Protein AF-A0A930E762-F1 (afdb_monomer)

Foldseek 3Di:
DDWDWFDFPDPQWIKTDDLVQWIWTGDNNDTDTDGLLQWAKFKFQDAPPPDRDRPPVVPVPDPDPPSLVRSQVDWIWIWTHGPDDPDDDDTDITTGHDSVSSVRVSVSVNSCVVVVSYD

Radius of gyration: 14.12 Å; Cα contacts (8 Å, |Δi|>4): 194; chains: 1; bounding box: 30×35×34 Å

Structure (mmCIF, N/CA/C/O backbone):
data_AF-A0A930E762-F1
#
_entry.id   AF-A0A930E762-F1
#
loop_
_atom_site.group_PDB
_atom_site.id
_atom_site.type_symbol
_atom_site.label_atom_id
_atom_site.label_alt_id
_atom_site.label_comp_id
_atom_site.label_asym_id
_atom_site.label_entity_id
_atom_site.label_seq_id
_atom_site.pdbx_PDB_ins_code
_atom_site.Cartn_x
_atom_site.Cartn_y
_atom_site.Cartn_z
_atom_site.occupancy
_atom_site.B_iso_or_equiv
_atom_site.auth_seq_id
_atom_site.auth_comp_id
_atom_site.auth_asym_id
_atom_site.auth_atom_id
_atom_site.pdbx_PDB_model_num
ATOM 1 N N . MET A 1 1 ? 3.361 -16.991 7.934 1.00 53.31 1 MET A N 1
ATOM 2 C CA . MET A 1 1 ? 3.023 -15.567 7.752 1.00 53.31 1 MET A CA 1
ATOM 3 C C . MET A 1 1 ? 3.776 -15.120 6.517 1.00 53.31 1 MET A C 1
ATOM 5 O O . MET A 1 1 ? 4.999 -15.177 6.539 1.00 53.31 1 MET A O 1
ATOM 9 N N . VAL A 1 2 ? 3.072 -14.863 5.415 1.00 67.44 2 VAL A N 1
ATOM 10 C CA . VAL A 1 2 ? 3.700 -14.378 4.181 1.00 67.44 2 VAL A CA 1
ATOM 11 C C . VAL A 1 2 ? 3.707 -12.857 4.266 1.00 67.44 2 VAL A C 1
ATOM 13 O O . VAL A 1 2 ? 2.665 -12.246 4.492 1.00 67.44 2 VAL A O 1
ATOM 16 N N . SER A 1 3 ? 4.891 -12.263 4.157 1.00 82.31 3 SER A N 1
ATOM 17 C CA . SER A 1 3 ? 5.070 -10.813 4.181 1.00 82.31 3 SER A CA 1
ATOM 18 C C . SER A 1 3 ? 5.567 -10.358 2.816 1.00 82.31 3 SER A C 1
ATOM 20 O O . SER A 1 3 ? 6.461 -10.975 2.235 1.00 82.31 3 SER A O 1
ATOM 22 N N . THR A 1 4 ? 4.984 -9.279 2.305 1.00 86.75 4 THR A N 1
ATOM 23 C CA . THR A 1 4 ? 5.293 -8.721 0.987 1.00 86.75 4 THR A CA 1
ATOM 24 C C . THR A 1 4 ? 6.109 -7.446 1.147 1.00 86.75 4 THR A C 1
ATOM 26 O O . THR A 1 4 ? 5.678 -6.518 1.832 1.00 86.75 4 THR A O 1
ATOM 29 N N . ILE A 1 5 ? 7.285 -7.398 0.516 1.00 86.81 5 ILE A N 1
ATOM 30 C CA . ILE A 1 5 ? 8.174 -6.231 0.548 1.00 86.81 5 ILE A CA 1
ATOM 31 C C . ILE A 1 5 ? 7.900 -5.354 -0.673 1.00 86.81 5 ILE A C 1
ATOM 33 O O . ILE A 1 5 ? 7.966 -5.833 -1.806 1.00 86.81 5 ILE A O 1
ATOM 37 N N . ILE A 1 6 ? 7.624 -4.071 -0.438 1.00 85.44 6 ILE A N 1
ATOM 38 C CA . ILE A 1 6 ? 7.458 -3.056 -1.482 1.00 85.44 6 ILE A CA 1
ATOM 39 C C . ILE A 1 6 ? 8.593 -2.046 -1.354 1.00 85.44 6 ILE A C 1
ATOM 41 O O . ILE A 1 6 ? 8.637 -1.261 -0.405 1.00 85.44 6 ILE A O 1
ATOM 45 N N . GLU A 1 7 ? 9.512 -2.062 -2.3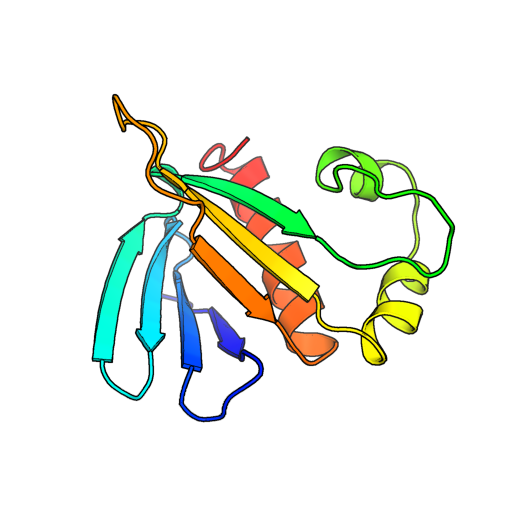13 1.00 82.44 7 GLU A N 1
ATOM 46 C CA . GLU A 1 7 ? 10.614 -1.103 -2.365 1.00 82.44 7 GLU A CA 1
ATOM 47 C C . GLU A 1 7 ? 10.118 0.277 -2.812 1.00 82.44 7 GLU A C 1
ATOM 49 O O . GLU A 1 7 ? 9.278 0.396 -3.712 1.00 82.44 7 GLU A O 1
ATOM 54 N N . THR A 1 8 ? 10.658 1.333 -2.201 1.00 80.94 8 THR A N 1
ATOM 55 C CA . THR A 1 8 ? 10.441 2.710 -2.656 1.00 80.94 8 THR A CA 1
ATOM 56 C C . THR A 1 8 ? 11.626 3.193 -3.501 1.00 80.94 8 THR A C 1
ATOM 58 O O . THR A 1 8 ? 12.535 2.444 -3.848 1.00 80.94 8 THR A O 1
ATOM 61 N N . ASN A 1 9 ? 11.647 4.484 -3.833 1.00 69.94 9 ASN A N 1
ATOM 62 C CA . ASN A 1 9 ? 12.747 5.145 -4.546 1.00 69.94 9 ASN A CA 1
ATOM 63 C C . ASN A 1 9 ? 14.122 5.161 -3.841 1.00 69.94 9 ASN A C 1
ATOM 65 O O . ASN A 1 9 ? 15.066 5.726 -4.392 1.00 69.94 9 ASN A O 1
ATOM 69 N N . SER A 1 10 ? 14.241 4.632 -2.622 1.00 65.69 10 SER A N 1
ATOM 70 C CA . SER A 1 10 ? 15.456 4.707 -1.811 1.00 65.69 10 SER A CA 1
ATOM 71 C C . SER A 1 10 ? 15.760 3.350 -1.195 1.00 65.69 10 SER A C 1
ATOM 73 O O . SER A 1 10 ? 14.890 2.738 -0.590 1.00 65.69 10 SER A O 1
ATOM 75 N N . LEU A 1 11 ? 17.028 2.927 -1.257 1.00 65.38 11 LEU A N 1
ATOM 76 C CA . LEU A 1 11 ? 17.520 1.669 -0.670 1.00 65.38 11 LEU A CA 1
ATOM 77 C C . LEU A 1 11 ? 17.252 1.537 0.839 1.00 65.38 11 LEU A C 1
ATOM 79 O O . LEU A 1 11 ? 17.411 0.460 1.404 1.00 65.38 11 LEU A O 1
ATOM 83 N N . ARG A 1 12 ? 16.894 2.635 1.511 1.00 68.69 12 ARG A N 1
ATOM 84 C CA . ARG A 1 12 ? 16.607 2.660 2.950 1.00 68.69 12 ARG A CA 1
ATOM 85 C C . ARG A 1 12 ? 15.134 2.855 3.286 1.00 68.69 12 ARG A C 1
ATOM 87 O O . ARG A 1 12 ? 14.816 2.958 4.470 1.00 68.69 12 ARG A O 1
ATOM 94 N N . ASN A 1 13 ? 14.276 2.929 2.270 1.00 82.94 13 ASN A N 1
ATOM 95 C CA . ASN A 1 13 ? 12.852 3.140 2.435 1.00 82.94 13 ASN A CA 1
ATOM 96 C C . ASN A 1 13 ? 12.079 2.011 1.739 1.00 82.94 13 ASN A C 1
ATOM 98 O O . ASN A 1 13 ? 12.241 1.767 0.545 1.00 82.94 13 ASN A O 1
ATOM 102 N N . TYR A 1 14 ? 11.264 1.285 2.494 1.00 88.00 14 TYR A N 1
ATOM 103 C CA . TYR A 1 14 ? 10.442 0.193 1.973 1.00 88.00 14 TYR A CA 1
ATOM 104 C C . TYR A 1 14 ? 9.305 -0.116 2.938 1.00 88.00 14 TYR A C 1
ATOM 106 O O . TYR A 1 14 ? 9.346 0.239 4.117 1.00 88.00 14 TYR A O 1
ATOM 114 N N . PHE A 1 15 ? 8.296 -0.807 2.423 1.00 90.94 15 PHE A N 1
ATOM 115 C CA . PHE A 1 15 ? 7.202 -1.336 3.220 1.00 90.94 15 PHE A CA 1
ATOM 116 C C . PHE A 1 15 ? 7.323 -2.844 3.356 1.00 90.94 15 PHE A C 1
ATOM 118 O O . PHE A 1 15 ? 7.710 -3.527 2.408 1.00 90.94 15 PHE A O 1
ATOM 125 N N . ILE A 1 16 ? 6.927 -3.360 4.513 1.00 92.19 16 ILE A N 1
ATOM 126 C CA . ILE A 1 16 ? 6.661 -4.780 4.728 1.00 92.19 16 ILE A CA 1
ATOM 127 C C . ILE A 1 16 ? 5.186 -4.904 5.082 1.00 92.19 16 ILE A C 1
ATOM 129 O O . ILE A 1 16 ? 4.786 -4.534 6.183 1.00 92.19 16 ILE A O 1
ATOM 133 N N . PHE A 1 17 ? 4.381 -5.422 4.163 1.00 92.31 17 PHE A N 1
ATOM 134 C CA . PHE A 1 17 ? 2.962 -5.656 4.396 1.00 92.31 17 PHE A CA 1
ATOM 135 C C . PHE A 1 17 ? 2.692 -7.108 4.770 1.00 92.31 17 PHE A C 1
ATOM 137 O O . PHE A 1 17 ? 3.214 -8.029 4.138 1.00 92.31 17 PHE A O 1
ATOM 144 N N . ASN A 1 18 ? 1.820 -7.307 5.752 1.00 92.44 18 ASN A N 1
ATOM 145 C CA . ASN A 1 18 ? 1.239 -8.603 6.066 1.00 92.44 18 ASN A CA 1
ATOM 146 C C . ASN A 1 18 ? -0.162 -8.714 5.461 1.00 92.44 18 ASN A C 1
ATOM 148 O O . ASN A 1 18 ? -0.874 -7.723 5.303 1.00 92.44 18 ASN A O 1
ATOM 152 N N . GLU A 1 19 ? -0.589 -9.943 5.181 1.00 89.94 19 GLU A N 1
ATOM 153 C CA . GLU A 1 19 ? -1.924 -10.232 4.637 1.00 89.94 19 GLU A CA 1
ATOM 154 C C . GLU A 1 19 ? -3.076 -9.807 5.568 1.00 89.94 19 GLU A C 1
ATOM 156 O O . GLU A 1 19 ? -4.210 -9.683 5.121 1.00 89.94 19 GLU A O 1
ATOM 161 N N . ASP A 1 20 ? -2.811 -9.559 6.852 1.00 91.19 20 ASP A N 1
ATOM 162 C CA . ASP A 1 20 ? -3.811 -9.125 7.838 1.00 91.19 20 ASP A CA 1
ATOM 163 C C . ASP A 1 20 ? -4.018 -7.599 7.897 1.00 91.19 20 ASP A C 1
ATOM 165 O O . ASP A 1 20 ? -4.716 -7.101 8.788 1.00 91.19 20 ASP A O 1
ATOM 169 N N . GLY A 1 21 ? -3.399 -6.863 6.970 1.00 89.62 21 GLY A N 1
ATOM 170 C CA . GLY A 1 21 ? -3.493 -5.410 6.841 1.00 89.62 21 GLY A CA 1
ATOM 171 C C . GLY A 1 21 ? -2.461 -4.629 7.657 1.00 89.62 21 GLY A C 1
ATOM 172 O O . GLY A 1 21 ? -2.272 -3.437 7.411 1.00 89.62 21 GLY A O 1
ATOM 173 N N . ARG A 1 22 ? -1.743 -5.271 8.588 1.00 94.88 22 ARG A N 1
ATOM 174 C CA . ARG A 1 22 ? -0.657 -4.611 9.325 1.00 94.88 22 ARG A CA 1
ATOM 175 C C . ARG A 1 22 ? 0.565 -4.457 8.436 1.00 94.88 22 ARG A C 1
ATOM 177 O O . ARG A 1 22 ? 0.903 -5.358 7.665 1.00 94.88 22 ARG A O 1
ATOM 184 N N . PHE A 1 23 ? 1.270 -3.346 8.583 1.00 93.75 23 PHE A N 1
ATOM 185 C CA . PHE A 1 23 ? 2.495 -3.108 7.839 1.00 93.75 23 PHE A CA 1
ATOM 186 C C . PHE A 1 23 ? 3.549 -2.376 8.657 1.00 93.75 23 PHE A C 1
ATOM 188 O O . PHE A 1 23 ? 3.269 -1.727 9.664 1.00 93.75 23 PHE A O 1
ATOM 195 N N . ILE A 1 24 ? 4.790 -2.522 8.208 1.00 92.75 24 ILE A N 1
ATOM 196 C CA . ILE A 1 24 ? 5.939 -1.791 8.719 1.00 92.75 24 ILE A CA 1
ATOM 197 C C . ILE A 1 24 ? 6.396 -0.862 7.611 1.00 92.75 24 ILE A C 1
ATOM 199 O O . ILE A 1 24 ? 6.725 -1.314 6.514 1.00 92.75 24 ILE A O 1
ATOM 203 N N . GLU A 1 25 ? 6.431 0.425 7.905 1.00 89.69 25 GLU A N 1
ATOM 204 C CA . GLU A 1 25 ? 7.144 1.395 7.099 1.00 89.69 25 GLU A CA 1
ATOM 205 C C . GLU A 1 25 ?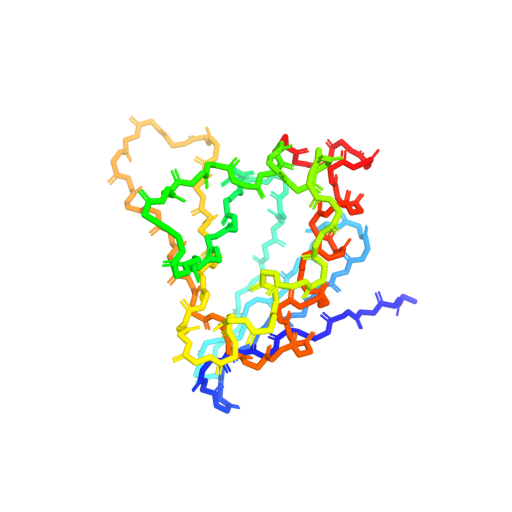 8.565 1.531 7.649 1.00 89.69 25 GLU A C 1
ATOM 207 O O . GLU A 1 25 ? 8.771 1.826 8.830 1.00 89.69 25 GLU A O 1
ATOM 212 N N . VAL A 1 26 ? 9.555 1.297 6.792 1.00 87.19 26 VAL A N 1
ATOM 213 C CA . VAL A 1 26 ? 10.959 1.548 7.104 1.00 87.19 26 VAL A CA 1
ATOM 214 C C . VAL A 1 26 ? 11.348 2.857 6.437 1.00 87.19 26 VAL A C 1
ATOM 216 O O . VAL A 1 26 ? 11.287 2.955 5.217 1.00 87.19 26 VAL A O 1
ATOM 219 N N . LEU A 1 27 ? 11.739 3.860 7.224 1.00 81.94 27 LEU A N 1
ATOM 220 C CA . LEU A 1 27 ? 12.182 5.172 6.748 1.00 81.94 27 LEU A CA 1
ATOM 221 C C . LEU A 1 27 ? 13.593 5.452 7.246 1.00 81.94 27 LEU A C 1
ATOM 223 O O . LEU A 1 27 ? 13.804 5.740 8.422 1.00 81.94 27 LEU A O 1
ATOM 227 N N . ASN A 1 28 ? 14.575 5.377 6.352 1.00 81.81 28 ASN A N 1
ATOM 228 C CA . ASN A 1 28 ? 15.985 5.598 6.671 1.00 81.81 28 ASN A CA 1
ATOM 229 C C . ASN A 1 28 ? 16.464 4.768 7.884 1.00 81.81 28 ASN A C 1
ATOM 231 O O . ASN A 1 28 ? 17.240 5.244 8.710 1.00 81.81 28 ASN A O 1
ATOM 235 N N . GLY A 1 29 ? 15.971 3.531 8.001 1.00 77.62 29 GLY A N 1
ATOM 236 C CA . GLY A 1 29 ? 16.271 2.616 9.108 1.00 77.62 29 GLY A CA 1
ATOM 237 C C . GLY A 1 29 ? 15.396 2.774 10.359 1.00 77.62 29 GLY A C 1
ATOM 238 O O . GLY A 1 29 ? 15.466 1.920 11.239 1.00 77.62 29 GLY A O 1
ATOM 239 N N . ALA A 1 30 ? 14.550 3.804 10.444 1.00 85.56 30 ALA A N 1
ATOM 240 C CA . ALA A 1 30 ? 13.528 3.896 11.483 1.00 85.56 30 ALA A CA 1
ATOM 241 C C . ALA A 1 30 ? 12.326 3.013 11.125 1.00 85.56 30 ALA A C 1
ATOM 243 O O . ALA A 1 30 ? 11.899 2.991 9.971 1.00 85.56 30 ALA A O 1
ATOM 244 N N . LEU A 1 31 ? 11.779 2.303 12.114 1.00 89.62 31 LEU A N 1
ATOM 245 C CA . LEU A 1 31 ? 10.605 1.447 11.947 1.00 89.62 31 LEU A CA 1
ATOM 246 C C . LEU A 1 31 ? 9.354 2.168 12.448 1.00 89.62 31 LEU A C 1
ATOM 248 O O . LEU A 1 31 ? 9.317 2.625 13.592 1.00 89.62 31 LEU A O 1
ATOM 252 N N . LYS A 1 32 ? 8.315 2.208 11.618 1.00 90.31 32 LYS A N 1
ATOM 253 C CA . LYS A 1 32 ? 6.965 2.625 11.996 1.00 90.31 32 LYS A CA 1
ATOM 254 C C . LYS A 1 32 ? 6.007 1.465 11.739 1.00 90.31 32 LYS A C 1
ATOM 256 O O . LYS A 1 32 ? 5.930 0.959 10.626 1.00 90.31 32 LYS A O 1
ATOM 261 N N . PHE A 1 33 ? 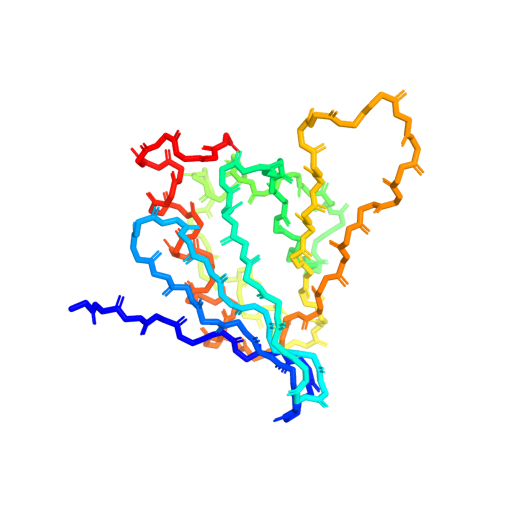5.287 1.049 12.773 1.00 92.31 33 PHE A N 1
ATOM 262 C CA . PHE A 1 33 ? 4.283 -0.010 12.695 1.00 92.31 33 PHE A CA 1
ATOM 263 C C . PHE A 1 33 ? 2.906 0.615 12.536 1.00 92.31 33 PHE A C 1
ATOM 265 O O . PHE A 1 33 ? 2.579 1.552 13.264 1.00 92.31 33 PHE A O 1
ATOM 272 N N . ASP A 1 34 ? 2.110 0.097 11.609 1.00 92.69 34 ASP A N 1
ATOM 273 C CA . ASP A 1 34 ? 0.793 0.651 11.324 1.00 92.69 34 ASP A CA 1
ATOM 274 C C . ASP A 1 34 ? -0.172 -0.386 10.736 1.00 92.69 34 ASP A C 1
ATOM 276 O O . ASP A 1 34 ? 0.175 -1.554 10.536 1.00 92.69 34 ASP A O 1
ATOM 280 N N . ASP A 1 35 ? -1.400 0.050 10.473 1.00 93.75 35 ASP A N 1
ATOM 281 C CA . ASP A 1 35 ? -2.467 -0.766 9.910 1.00 93.75 35 ASP A CA 1
ATOM 282 C C . ASP A 1 35 ? -3.153 -0.049 8.751 1.00 93.75 35 ASP A C 1
ATOM 284 O O . ASP A 1 35 ? -3.608 1.087 8.887 1.00 93.75 35 ASP A O 1
ATOM 288 N N . ILE A 1 36 ? -3.263 -0.723 7.605 1.00 92.88 36 ILE A N 1
ATOM 289 C CA . ILE A 1 36 ? -3.854 -0.156 6.392 1.00 92.88 36 ILE A CA 1
ATOM 290 C C . ILE A 1 36 ? -5.318 0.261 6.601 1.00 92.88 36 ILE A C 1
ATOM 292 O O . ILE A 1 36 ? -5.780 1.219 5.987 1.00 92.88 36 ILE A O 1
ATOM 296 N N . ARG A 1 37 ? -6.028 -0.388 7.535 1.00 93.50 37 ARG A N 1
ATOM 297 C CA . ARG A 1 37 ? -7.430 -0.090 7.870 1.00 93.50 37 ARG A CA 1
ATOM 298 C C . ARG A 1 37 ? -7.621 1.292 8.480 1.00 93.50 37 ARG A C 1
ATOM 300 O O . ARG A 1 37 ? -8.727 1.834 8.400 1.00 93.50 37 ARG A O 1
ATOM 307 N N . ASN A 1 38 ? -6.562 1.869 9.047 1.00 91.94 38 ASN A N 1
ATOM 308 C CA . ASN A 1 38 ? -6.571 3.218 9.610 1.00 91.94 38 ASN A CA 1
ATOM 309 C C . ASN A 1 38 ? -6.622 4.305 8.530 1.00 91.94 38 ASN A C 1
ATOM 311 O O . ASN A 1 38 ? -6.834 5.473 8.861 1.00 91.94 38 ASN A O 1
ATOM 315 N N . TYR A 1 39 ? -6.432 3.942 7.259 1.00 89.25 39 TYR A N 1
ATOM 316 C CA . TYR A 1 39 ? -6.233 4.880 6.167 1.00 89.25 39 TYR A CA 1
ATOM 317 C C . TYR A 1 39 ? -7.294 4.751 5.075 1.00 89.25 39 TYR A C 1
ATOM 319 O O . TYR A 1 39 ? -7.735 3.657 4.731 1.00 89.25 39 TYR A O 1
ATOM 327 N N . ASN A 1 40 ? -7.662 5.887 4.491 1.00 88.94 40 ASN A N 1
ATOM 328 C CA . ASN A 1 40 ? -8.148 5.959 3.121 1.00 88.94 40 ASN A CA 1
ATOM 329 C C . ASN A 1 40 ? -6.917 5.936 2.211 1.00 88.94 40 ASN A C 1
ATOM 331 O O . ASN A 1 40 ? -5.986 6.730 2.402 1.00 88.94 40 ASN A O 1
ATOM 335 N N . VAL A 1 41 ? -6.891 4.991 1.276 1.00 89.38 41 VAL A N 1
ATOM 336 C CA . VAL A 1 41 ? -5.696 4.655 0.500 1.00 89.38 41 VAL A CA 1
ATOM 337 C C . VAL A 1 41 ? -5.912 5.014 -0.959 1.00 89.38 41 VAL A C 1
ATOM 339 O O . VAL A 1 41 ? -6.889 4.597 -1.567 1.00 89.38 41 VAL A O 1
ATOM 342 N N . GLU A 1 42 ? -4.975 5.755 -1.541 1.00 87.00 42 GLU A N 1
ATOM 343 C CA . GLU A 1 42 ? -4.976 6.066 -2.971 1.00 87.00 42 GLU A CA 1
ATOM 344 C C . GLU A 1 42 ? -3.640 5.631 -3.585 1.00 87.00 42 GLU A C 1
ATOM 346 O O . GLU A 1 42 ? -2.568 5.949 -3.063 1.00 87.00 42 GLU A O 1
ATOM 351 N N . LEU A 1 43 ? -3.693 4.928 -4.719 1.00 86.19 43 LEU A N 1
ATOM 352 C CA . LEU A 1 43 ? -2.518 4.629 -5.535 1.00 86.19 43 LEU A CA 1
ATOM 353 C C . LEU A 1 43 ? -2.573 5.451 -6.825 1.00 86.19 43 LEU A C 1
ATOM 355 O O . LEU A 1 43 ? -3.397 5.209 -7.705 1.00 86.19 43 LEU A O 1
ATOM 359 N N . ILE A 1 44 ? -1.667 6.419 -6.948 1.00 81.62 44 ILE A N 1
ATOM 360 C CA . ILE A 1 44 ? -1.529 7.250 -8.143 1.00 81.62 44 ILE A CA 1
ATOM 361 C C . ILE A 1 44 ? -0.447 6.652 -9.032 1.00 81.62 44 ILE A C 1
ATOM 363 O O . ILE A 1 44 ? 0.742 6.693 -8.705 1.00 81.62 44 ILE A O 1
ATOM 367 N N . ILE A 1 45 ? -0.862 6.153 -10.192 1.00 75.69 45 ILE A N 1
ATOM 368 C CA . ILE A 1 45 ? 0.034 5.718 -11.260 1.00 75.69 45 ILE A CA 1
ATOM 369 C C . ILE A 1 45 ? -0.077 6.761 -12.375 1.00 75.69 45 ILE A C 1
ATOM 371 O O . ILE A 1 45 ? -1.138 6.859 -12.992 1.00 75.69 45 ILE A O 1
ATOM 375 N N . PRO A 1 46 ? 0.956 7.591 -12.610 1.00 64.06 46 PRO A N 1
ATOM 376 C CA . PRO A 1 46 ? 0.897 8.599 -13.658 1.00 64.06 46 PRO A CA 1
ATOM 377 C C . PRO A 1 46 ? 0.793 7.927 -15.029 1.00 64.06 46 PRO A C 1
ATOM 379 O O . PRO A 1 46 ? 1.741 7.298 -15.499 1.00 64.06 46 PRO A O 1
ATOM 382 N N . ASP A 1 47 ? -0.360 8.085 -15.673 1.00 60.31 47 ASP A N 1
ATOM 383 C CA . ASP A 1 47 ? -0.537 7.739 -17.077 1.00 60.31 47 ASP A CA 1
ATOM 384 C C . ASP A 1 47 ? 0.064 8.849 -17.969 1.00 60.31 47 ASP A C 1
ATOM 386 O O . ASP A 1 47 ? 0.163 10.018 -17.588 1.00 60.31 47 ASP A O 1
ATOM 390 N N . ASN A 1 48 ? 0.506 8.478 -19.169 1.00 48.22 48 ASN A N 1
ATOM 391 C CA . ASN A 1 48 ? 0.848 9.420 -20.234 1.00 48.22 48 ASN A CA 1
ATOM 392 C C . ASN A 1 48 ? -0.392 9.869 -21.026 1.00 48.22 48 ASN A C 1
ATOM 394 O O . ASN A 1 48 ? -0.277 10.745 -21.882 1.00 48.22 48 ASN A O 1
ATOM 398 N N . SER A 1 49 ? -1.567 9.291 -20.763 1.00 45.38 49 SER A N 1
ATOM 399 C CA . SER A 1 49 ? -2.839 9.857 -21.203 1.00 45.38 49 SER A CA 1
ATOM 400 C C . SER A 1 49 ? -3.258 10.985 -20.247 1.00 45.38 49 SER A C 1
ATOM 402 O O . SER A 1 49 ? -3.081 10.886 -19.038 1.00 45.38 49 SER A O 1
ATOM 404 N N . ASN A 1 50 ? -3.771 12.093 -20.782 1.00 39.53 50 ASN A N 1
ATOM 405 C CA . ASN A 1 50 ? -4.144 13.329 -20.069 1.00 39.53 50 ASN A CA 1
ATOM 406 C C . ASN A 1 50 ? -5.300 13.178 -19.044 1.00 39.53 50 ASN A C 1
ATOM 408 O O . ASN A 1 50 ? -6.056 14.121 -18.820 1.00 39.53 50 ASN A O 1
ATOM 412 N N . GLN A 1 51 ? -5.492 12.011 -18.430 1.00 39.94 51 GLN A N 1
ATOM 413 C CA . GLN A 1 51 ? -6.562 11.750 -17.476 1.00 39.94 51 GLN A CA 1
ATOM 414 C C . GLN A 1 51 ? -5.980 11.216 -16.166 1.00 39.94 51 GLN A C 1
ATOM 416 O O . GLN A 1 51 ? -5.615 10.052 -16.033 1.00 39.94 51 GLN A O 1
ATOM 421 N N . SER A 1 52 ? -5.918 12.098 -15.169 1.00 41.62 52 SER A N 1
ATOM 422 C CA . SER A 1 52 ? -5.750 11.735 -13.764 1.00 41.62 52 SER A CA 1
ATOM 423 C C . SER A 1 52 ? -7.018 11.018 -13.292 1.00 41.62 52 SER A C 1
ATOM 425 O O . SER A 1 52 ? -7.959 11.653 -12.815 1.00 41.62 52 SER A O 1
ATOM 427 N N . VAL A 1 53 ? -7.097 9.707 -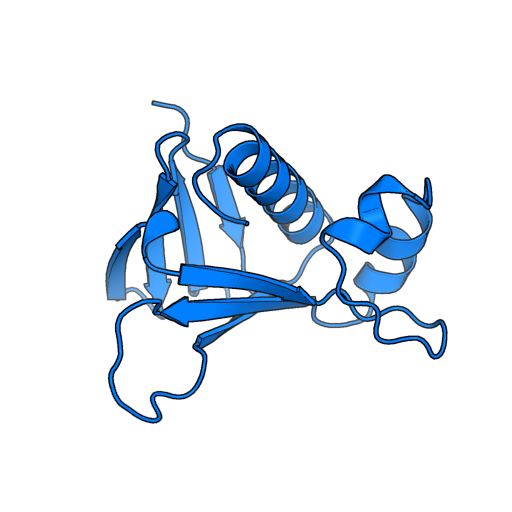13.498 1.00 42.41 53 VAL A N 1
ATOM 428 C CA . VAL A 1 53 ? -8.223 8.909 -13.002 1.00 42.41 53 VAL A CA 1
ATOM 429 C C . VAL A 1 53 ? -7.946 8.533 -11.543 1.00 42.41 53 VAL A C 1
ATOM 431 O O . VAL A 1 53 ? -6.818 8.214 -11.186 1.00 42.41 53 VAL A O 1
ATOM 434 N N . ASN A 1 54 ? -8.964 8.574 -10.685 1.00 44.94 54 ASN A N 1
ATOM 435 C CA . ASN A 1 54 ? -8.948 7.906 -9.382 1.00 44.94 54 ASN A CA 1
ATOM 436 C C . ASN A 1 54 ? -8.930 6.387 -9.631 1.00 44.94 54 ASN A C 1
ATOM 438 O O . ASN A 1 54 ? -9.958 5.797 -9.975 1.00 44.94 54 ASN A O 1
ATOM 442 N N . ILE A 1 55 ? -7.754 5.758 -9.546 1.00 48.34 55 ILE A N 1
ATOM 443 C CA . ILE A 1 55 ? -7.533 4.391 -10.044 1.00 48.34 55 ILE A CA 1
ATOM 444 C C . ILE A 1 55 ? -7.584 3.327 -8.936 1.00 48.34 55 ILE A C 1
ATOM 446 O O . ILE A 1 55 ? -6.643 2.573 -8.733 1.00 48.34 55 ILE A O 1
ATOM 450 N N . LEU A 1 56 ? -8.713 3.225 -8.240 1.00 45.09 56 LEU A N 1
ATOM 451 C CA . LEU A 1 56 ? -9.157 1.926 -7.706 1.00 45.09 56 LEU A CA 1
ATOM 452 C C . LEU A 1 56 ? -10.273 1.378 -8.609 1.00 45.09 56 LEU A C 1
ATOM 454 O O . LEU A 1 56 ? -10.169 0.273 -9.131 1.00 45.09 56 LEU A O 1
ATOM 458 N N . ALA A 1 57 ? -11.245 2.219 -8.977 1.00 38.41 57 ALA A N 1
ATOM 459 C CA . ALA A 1 57 ? -12.307 1.861 -9.925 1.00 38.41 57 ALA A CA 1
ATOM 460 C C . ALA A 1 57 ? -11.854 1.833 -11.403 1.00 38.41 57 ALA A C 1
ATOM 462 O O . ALA A 1 57 ? -12.335 1.017 -12.189 1.00 38.41 57 ALA A O 1
ATOM 463 N N . GLY A 1 58 ? -10.909 2.695 -11.803 1.00 38.69 58 GLY A N 1
ATOM 464 C CA . GLY A 1 58 ? -10.436 2.766 -13.196 1.00 38.69 58 GLY A CA 1
ATOM 465 C C . GLY A 1 58 ? -9.668 1.523 -13.672 1.00 38.69 58 GLY A C 1
ATOM 466 O O . GLY A 1 58 ? -9.654 1.233 -14.868 1.00 38.69 58 GLY A O 1
ATOM 467 N N . TYR A 1 59 ? -9.076 0.758 -12.747 1.00 42.69 59 TYR A N 1
ATOM 468 C CA . TYR A 1 59 ? -8.329 -0.459 -13.073 1.00 42.69 59 TYR A CA 1
ATOM 469 C C . TYR A 1 59 ? -9.230 -1.688 -13.273 1.00 42.69 59 TYR A C 1
ATOM 471 O O . TYR A 1 59 ? -8.845 -2.592 -14.012 1.00 42.69 59 TYR A O 1
ATOM 479 N N . MET A 1 60 ? -10.441 -1.714 -12.698 1.00 42.03 60 MET A N 1
ATOM 480 C CA . MET A 1 60 ? -11.402 -2.804 -12.931 1.00 42.03 60 MET A CA 1
ATOM 481 C C . MET A 1 60 ? -11.960 -2.809 -14.364 1.00 42.03 60 MET A C 1
ATOM 483 O O . MET A 1 60 ? -12.361 -3.857 -14.863 1.00 42.03 60 MET A O 1
ATOM 487 N N . VAL A 1 61 ? -11.998 -1.649 -15.034 1.00 41.72 61 VAL A N 1
ATOM 488 C CA . VAL A 1 61 ? -12.737 -1.465 -16.300 1.00 41.72 61 VAL A CA 1
ATOM 489 C C . VAL A 1 61 ? -11.833 -1.466 -17.540 1.00 41.72 61 VAL A C 1
ATOM 491 O O . VAL A 1 61 ? -12.285 -1.816 -18.629 1.00 41.72 61 VAL A O 1
ATOM 494 N N . ALA A 1 62 ? -10.547 -1.133 -17.415 1.00 38.53 62 ALA A N 1
ATOM 495 C CA . ALA A 1 62 ? -9.639 -1.049 -18.558 1.00 38.53 62 ALA A CA 1
ATOM 496 C C . ALA A 1 62 ? -8.495 -2.062 -18.431 1.00 38.53 62 ALA A C 1
ATOM 498 O O . ALA A 1 62 ? -7.475 -1.787 -17.805 1.00 38.53 62 ALA A O 1
ATOM 499 N N . GLY A 1 63 ? -8.650 -3.227 -19.067 1.00 42.91 63 GLY A N 1
ATOM 500 C CA . GLY A 1 63 ? -7.646 -4.294 -19.138 1.00 42.91 63 GLY A CA 1
ATOM 501 C C . GLY A 1 63 ? -6.319 -3.868 -19.775 1.00 42.91 63 GLY A C 1
ATOM 502 O O . GLY A 1 63 ? -6.031 -4.203 -20.923 1.00 42.91 63 GLY A O 1
ATOM 503 N N . LYS A 1 64 ? -5.477 -3.138 -19.040 1.00 48.34 64 LYS A N 1
ATOM 504 C CA . LYS A 1 64 ? -4.175 -2.680 -19.524 1.00 48.34 64 LYS A CA 1
ATOM 505 C C . LYS A 1 64 ? -3.085 -2.840 -18.469 1.00 48.34 64 LYS A C 1
ATOM 507 O O . LYS A 1 64 ? -2.666 -1.881 -17.827 1.00 48.34 64 LYS A O 1
ATOM 512 N N . LEU A 1 65 ? -2.432 -4.000 -18.546 1.00 45.59 65 LEU A N 1
ATOM 513 C CA . LEU A 1 65 ? -0.976 -4.102 -18.374 1.00 45.59 65 LEU A CA 1
ATOM 514 C C . LEU A 1 65 ? -0.216 -2.973 -19.118 1.00 45.59 65 LEU A C 1
ATOM 516 O O . LEU A 1 65 ? 0.902 -2.644 -18.751 1.00 45.59 65 LEU A O 1
ATOM 520 N N . GLY A 1 66 ? -0.809 -2.356 -20.150 1.00 43.78 66 GLY A N 1
ATOM 521 C CA . GLY A 1 66 ? -0.243 -1.219 -20.883 1.00 43.78 66 GLY A CA 1
ATOM 522 C C . GLY A 1 66 ? -0.048 0.071 -20.068 1.00 43.78 66 GLY A C 1
ATOM 523 O O . GLY A 1 66 ? 0.908 0.789 -20.346 1.00 43.78 66 GLY A O 1
ATOM 524 N N . ALA A 1 67 ? -0.867 0.351 -19.044 1.00 50.25 67 ALA A 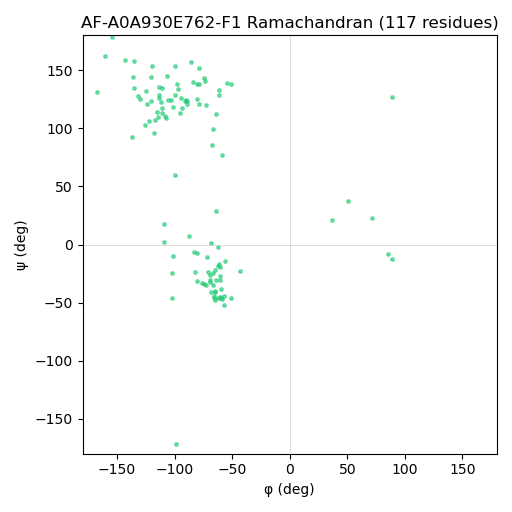N 1
ATOM 525 C CA . ALA A 1 67 ? -0.661 1.513 -18.160 1.00 50.25 67 ALA A CA 1
ATOM 526 C C . ALA A 1 67 ? 0.594 1.336 -17.279 1.00 50.25 67 ALA A C 1
ATOM 528 O O . ALA A 1 67 ? 1.343 2.280 -17.030 1.00 50.25 67 ALA A O 1
ATOM 529 N N . LEU A 1 68 ? 0.902 0.087 -16.916 1.00 50.06 68 LEU A N 1
ATOM 530 C CA . LEU A 1 68 ? 2.116 -0.299 -16.194 1.00 50.06 68 LEU A CA 1
ATOM 531 C C . LEU A 1 68 ? 3.393 -0.213 -17.047 1.00 50.06 68 LEU A C 1
ATOM 533 O O . LEU A 1 68 ? 4.483 -0.047 -16.501 1.00 50.06 68 LEU A O 1
ATOM 537 N N . VAL A 1 69 ? 3.287 -0.287 -18.381 1.00 46.41 69 VAL A N 1
ATOM 538 C CA . VAL A 1 69 ? 4.443 -0.115 -19.284 1.00 46.41 69 VAL A CA 1
ATOM 539 C C . VAL A 1 69 ? 4.886 1.354 -19.341 1.00 46.41 69 VAL A C 1
ATOM 541 O O . VAL A 1 69 ? 6.084 1.623 -19.391 1.00 46.41 69 VAL A O 1
ATOM 544 N N . GLY A 1 70 ? 3.951 2.311 -19.256 1.00 45.81 70 GLY A N 1
ATOM 545 C CA . GLY A 1 70 ? 4.264 3.747 -19.167 1.00 45.81 70 GLY A CA 1
ATOM 546 C C . GLY A 1 70 ? 4.798 4.177 -17.793 1.00 45.81 70 GLY A C 1
ATOM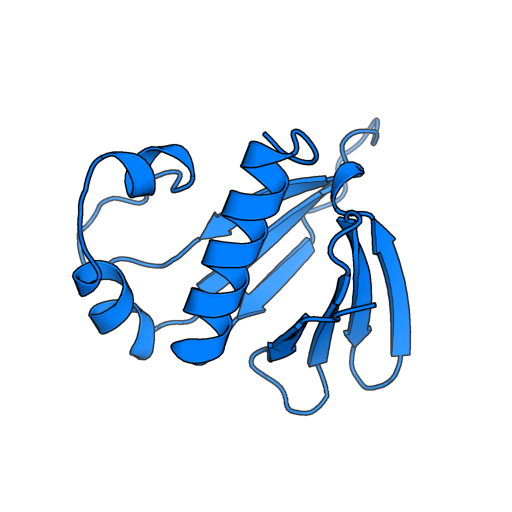 547 O O . GLY A 1 70 ? 5.705 5.014 -17.712 1.00 45.81 70 GLY A O 1
ATOM 548 N N . ALA A 1 71 ? 4.302 3.539 -16.727 1.00 49.47 71 ALA A N 1
ATOM 549 C CA . ALA A 1 71 ? 4.688 3.783 -15.335 1.00 49.47 71 ALA A CA 1
ATOM 550 C C . ALA A 1 71 ? 6.178 3.523 -15.036 1.00 49.47 71 ALA A C 1
ATOM 552 O O . ALA A 1 71 ? 6.713 4.058 -14.072 1.00 49.47 71 ALA A O 1
ATOM 553 N N . ALA A 1 72 ? 6.890 2.763 -15.877 1.00 49.88 72 ALA A N 1
ATOM 554 C CA . ALA A 1 72 ? 8.324 2.509 -15.701 1.00 49.88 72 ALA A CA 1
ATOM 555 C C . ALA A 1 72 ? 9.195 3.783 -15.782 1.00 49.88 72 ALA A C 1
ATOM 557 O O . ALA A 1 72 ? 10.332 3.775 -15.316 1.00 49.88 72 ALA A O 1
ATOM 558 N N . SER A 1 73 ? 8.670 4.870 -16.360 1.00 56.38 73 SER A N 1
ATOM 559 C CA . SER A 1 73 ? 9.402 6.128 -16.571 1.00 56.38 73 SER A CA 1
ATOM 560 C C . SER A 1 73 ? 9.079 7.236 -15.559 1.00 56.38 73 SER A C 1
ATOM 562 O O . SER A 1 73 ? 9.771 8.254 -15.540 1.00 56.38 73 SER A O 1
ATOM 564 N N . LYS A 1 74 ? 8.049 7.066 -14.714 1.00 66.19 74 LYS A N 1
ATOM 565 C CA . LYS A 1 74 ? 7.561 8.106 -13.795 1.00 66.19 74 LYS A CA 1
ATOM 566 C C . LYS A 1 74 ? 7.271 7.543 -12.396 1.00 66.19 74 LYS A C 1
ATOM 568 O O . LYS A 1 74 ? 6.791 6.420 -12.280 1.00 66.19 74 LYS A O 1
ATOM 573 N N . PRO A 1 75 ? 7.529 8.318 -11.328 1.00 68.75 75 PRO A N 1
ATOM 574 C CA . PRO A 1 75 ? 7.240 7.890 -9.962 1.00 68.75 75 PRO A CA 1
ATOM 575 C C . PRO A 1 75 ? 5.744 7.633 -9.751 1.00 68.75 75 PRO A C 1
ATOM 577 O O . PRO A 1 75 ? 4.924 8.509 -10.021 1.00 68.75 75 PRO A O 1
ATOM 580 N N . CYS A 1 76 ? 5.399 6.461 -9.216 1.00 80.56 76 CYS A N 1
ATOM 581 C CA . CYS A 1 76 ? 4.062 6.191 -8.686 1.00 80.56 76 CYS A CA 1
ATOM 582 C C . CYS A 1 76 ? 3.987 6.654 -7.227 1.00 80.56 76 CYS A C 1
ATOM 584 O O . CYS A 1 76 ? 5.014 6.755 -6.552 1.00 80.56 76 CYS A O 1
ATOM 586 N N . TYR A 1 77 ? 2.787 6.928 -6.722 1.00 84.50 77 TYR A N 1
ATOM 587 C CA . TYR A 1 77 ? 2.608 7.419 -5.357 1.00 84.50 77 TYR A CA 1
ATOM 588 C C .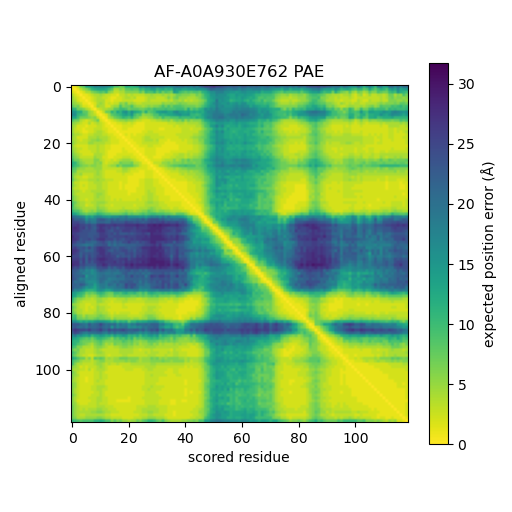 TYR A 1 77 ? 1.552 6.625 -4.599 1.00 84.50 77 TYR A C 1
ATOM 590 O O . TYR A 1 77 ? 0.412 6.547 -5.044 1.00 84.50 77 TYR A O 1
ATOM 598 N N . LEU A 1 78 ? 1.926 6.094 -3.436 1.00 89.19 78 LEU A N 1
ATOM 599 C CA . LEU A 1 78 ? 0.989 5.601 -2.432 1.00 89.19 78 LEU A CA 1
ATOM 600 C C . LEU A 1 78 ? 0.652 6.755 -1.489 1.00 89.19 78 LEU A C 1
ATOM 602 O O . LEU A 1 78 ? 1.555 7.359 -0.906 1.00 89.19 78 LEU A O 1
ATOM 606 N N . ILE A 1 79 ? -0.630 7.059 -1.349 1.00 88.25 79 ILE A N 1
ATOM 607 C CA . ILE A 1 79 ? -1.133 8.095 -0.456 1.00 88.25 79 ILE A CA 1
ATOM 608 C C . ILE A 1 79 ? -1.943 7.434 0.654 1.00 88.25 79 ILE A C 1
ATOM 610 O O . ILE A 1 79 ? -2.886 6.693 0.383 1.00 88.25 79 ILE A O 1
ATOM 614 N N . LEU A 1 80 ? -1.576 7.736 1.899 1.00 88.88 80 LEU A N 1
ATOM 615 C CA . LEU A 1 80 ? -2.243 7.256 3.104 1.00 88.88 80 LEU A CA 1
ATOM 616 C C . LEU A 1 80 ? -2.861 8.447 3.853 1.00 88.88 80 LEU A C 1
ATOM 618 O O . LEU A 1 80 ? -2.144 9.324 4.346 1.00 88.88 80 LEU A O 1
ATOM 622 N N . ARG A 1 81 ? -4.198 8.492 3.934 1.00 87.88 81 ARG A N 1
ATOM 623 C CA . ARG A 1 81 ? -4.967 9.517 4.667 1.00 87.88 81 ARG A CA 1
ATOM 624 C C . ARG A 1 81 ? -5.638 8.897 5.885 1.00 87.88 81 ARG A C 1
ATOM 626 O O . ARG A 1 81 ? -6.519 8.066 5.721 1.00 87.88 81 ARG A O 1
ATOM 633 N N . GLU A 1 82 ? -5.247 9.270 7.098 1.00 87.12 82 GLU A N 1
ATOM 634 C CA . GLU A 1 82 ? -5.847 8.701 8.316 1.00 87.12 82 GLU A CA 1
ATOM 635 C C . GLU A 1 82 ? -7.359 9.001 8.394 1.00 87.12 82 GLU A C 1
ATOM 637 O O . GLU A 1 82 ? -7.779 10.143 8.206 1.00 87.12 82 GLU A O 1
ATOM 642 N N . LYS A 1 83 ? -8.180 7.987 8.701 1.00 83.38 83 LYS A N 1
ATOM 643 C CA . LYS A 1 83 ? -9.653 8.092 8.731 1.00 83.38 83 LYS A CA 1
ATOM 644 C C . LYS A 1 83 ? -10.198 8.962 9.872 1.00 83.38 83 LYS A C 1
ATOM 646 O O . LYS A 1 83 ? -11.251 9.569 9.722 1.00 83.38 83 LYS A O 1
ATOM 651 N N . ASN A 1 84 ? -9.498 9.024 11.009 1.00 71.00 84 ASN A N 1
ATOM 652 C CA . ASN A 1 84 ? -10.050 9.521 12.281 1.00 71.00 84 ASN A CA 1
ATOM 653 C C . ASN A 1 84 ? -9.508 10.885 12.748 1.00 71.00 84 ASN A C 1
ATOM 655 O O . ASN A 1 84 ? -9.654 11.230 13.922 1.00 71.00 84 ASN A O 1
ATOM 659 N N . LEU A 1 85 ? -8.883 11.685 11.881 1.00 61.53 85 LEU A N 1
ATOM 660 C CA . LEU A 1 85 ? -8.365 12.992 12.298 1.00 61.53 85 LEU A CA 1
ATOM 661 C C . LEU A 1 85 ? -9.406 14.107 12.149 1.00 61.53 85 LEU A C 1
ATOM 663 O O . LEU A 1 85 ? -9.846 14.427 11.051 1.00 61.53 85 LEU A O 1
ATOM 667 N N . GLN A 1 86 ? -9.718 14.768 13.269 1.00 53.28 86 GLN A N 1
ATOM 668 C CA . GLN A 1 86 ? -10.551 15.977 13.336 1.00 53.28 86 GLN A CA 1
ATOM 669 C C . GLN A 1 86 ? -9.903 17.233 12.705 1.00 53.28 86 GLN A C 1
ATOM 671 O O . GLN A 1 86 ? -10.522 18.293 12.712 1.00 53.28 86 GLN A O 1
ATOM 676 N N . SER A 1 87 ? -8.692 17.161 12.131 1.00 49.75 87 SER A N 1
ATOM 677 C CA . SER A 1 87 ? -8.050 18.330 11.502 1.00 49.75 87 SER A CA 1
ATOM 678 C C . SER A 1 87 ? -6.815 17.994 10.649 1.00 49.75 87 SER A C 1
ATOM 680 O O . SER A 1 87 ? -5.913 17.307 11.121 1.00 49.75 87 SER A O 1
ATOM 682 N N . PHE A 1 88 ? -6.788 18.543 9.423 1.00 56.84 88 PHE A N 1
ATOM 683 C CA . PHE A 1 88 ? -5.667 19.063 8.601 1.00 56.84 88 PHE A CA 1
ATOM 684 C C . PHE A 1 88 ? -4.279 18.384 8.600 1.00 56.84 88 PHE A C 1
ATOM 686 O O . PHE A 1 88 ? -3.298 19.025 8.222 1.00 56.84 88 PHE A O 1
ATOM 693 N N . LYS A 1 89 ? -4.132 17.114 8.980 1.00 66.44 89 LYS A N 1
ATOM 694 C CA . LYS A 1 89 ? -2.861 16.416 8.751 1.00 66.44 89 LYS A CA 1
ATOM 695 C C . LYS A 1 89 ? -2.735 16.107 7.264 1.00 66.44 89 LYS A C 1
ATOM 697 O O . LYS A 1 89 ? -3.588 15.429 6.693 1.00 66.44 89 LYS A O 1
ATOM 702 N N . GLU A 1 90 ? -1.681 16.636 6.652 1.00 71.25 90 GLU A N 1
ATOM 703 C CA . GLU A 1 90 ? -1.371 16.366 5.253 1.00 71.25 90 GLU A CA 1
ATOM 704 C C . GLU A 1 90 ? -1.278 14.846 5.011 1.00 71.25 90 GLU A C 1
ATOM 706 O O . GLU A 1 90 ? -0.717 14.127 5.849 1.00 71.25 90 GLU A O 1
ATOM 711 N N . PRO A 1 91 ? -1.820 14.341 3.886 1.00 77.94 91 PRO A N 1
ATOM 712 C CA . PRO A 1 91 ? -1.643 12.953 3.477 1.00 77.94 91 PRO A CA 1
ATOM 713 C C . PRO A 1 91 ? -0.168 12.559 3.475 1.00 77.94 91 PRO A C 1
ATOM 715 O O . PRO A 1 91 ? 0.680 13.288 2.952 1.00 77.94 91 PRO A O 1
ATOM 718 N N . VAL A 1 92 ? 0.136 11.359 3.966 1.00 81.12 92 VAL A N 1
ATOM 719 C CA . VAL A 1 92 ? 1.487 10.821 3.809 1.00 81.12 92 VAL A CA 1
ATOM 720 C C . VAL A 1 92 ? 1.618 10.282 2.389 1.00 81.12 92 VAL A C 1
ATOM 722 O O . VAL A 1 92 ? 0.837 9.432 1.960 1.00 81.12 92 VAL A O 1
ATOM 725 N N . LYS A 1 93 ? 2.583 10.821 1.638 1.00 84.50 93 LYS A N 1
ATOM 726 C CA . LYS A 1 93 ? 2.839 10.476 0.237 1.00 84.50 93 LYS A CA 1
ATOM 727 C C . LYS A 1 93 ? 4.157 9.720 0.119 1.00 84.50 93 LYS A C 1
ATOM 729 O O . LYS A 1 93 ? 5.222 10.289 0.352 1.00 84.50 93 LYS A O 1
ATOM 734 N N . HIS A 1 94 ? 4.089 8.473 -0.330 1.00 86.31 94 HIS A N 1
ATOM 735 C CA . HIS A 1 94 ? 5.252 7.612 -0.525 1.00 86.31 94 HIS A CA 1
ATOM 736 C C . HIS A 1 94 ? 5.488 7.361 -2.003 1.00 86.31 94 HIS A C 1
ATOM 738 O O . HIS A 1 94 ? 4.558 7.075 -2.755 1.00 86.31 94 HIS A O 1
ATOM 744 N N . VAL A 1 95 ? 6.743 7.473 -2.426 1.00 85.88 95 VAL A N 1
ATOM 745 C CA . VAL A 1 95 ? 7.108 7.330 -3.833 1.00 85.88 95 VAL A CA 1
ATOM 746 C C . VAL A 1 95 ? 7.514 5.895 -4.128 1.00 85.88 95 VAL A C 1
ATOM 748 O O . VAL A 1 95 ? 8.513 5.417 -3.602 1.00 85.88 95 VAL A O 1
ATOM 751 N N . ILE A 1 96 ? 6.779 5.222 -5.002 1.00 85.38 96 ILE A N 1
ATOM 752 C CA . ILE A 1 96 ? 7.006 3.824 -5.363 1.00 85.38 96 ILE A CA 1
ATOM 753 C C . ILE A 1 96 ? 7.683 3.779 -6.733 1.00 85.38 96 ILE A C 1
ATOM 755 O O . ILE A 1 96 ? 7.181 4.351 -7.704 1.00 85.38 96 ILE A O 1
ATOM 759 N N . TYR A 1 97 ? 8.841 3.121 -6.795 1.00 75.00 97 TYR A N 1
ATOM 760 C CA . TYR A 1 97 ? 9.621 2.944 -8.019 1.00 75.00 97 TYR A CA 1
ATOM 761 C C . TYR A 1 97 ? 9.792 1.469 -8.343 1.00 75.00 97 TYR A C 1
ATOM 763 O O . TYR A 1 97 ? 9.820 0.615 -7.463 1.00 75.00 97 TYR A O 1
ATOM 771 N N . GLY A 1 98 ? 9.970 1.199 -9.632 1.00 76.31 98 GLY A N 1
ATOM 772 C CA . GLY A 1 98 ? 10.159 -0.146 -10.143 1.00 76.31 98 GLY A CA 1
ATOM 773 C C . GLY A 1 98 ? 8.827 -0.803 -10.474 1.00 76.31 98 GLY A C 1
ATOM 774 O O . GLY A 1 98 ? 7.923 -0.895 -9.646 1.00 76.31 98 GLY A O 1
ATOM 775 N N . LYS A 1 99 ? 8.727 -1.298 -11.710 1.00 76.00 99 LYS A N 1
ATOM 776 C CA . LYS A 1 99 ? 7.526 -1.961 -12.229 1.00 76.00 99 LYS A CA 1
ATOM 777 C C . LYS A 1 99 ? 7.033 -3.064 -11.285 1.00 76.00 99 LYS A C 1
ATOM 779 O O . LYS A 1 99 ? 5.861 -3.085 -10.939 1.00 76.00 99 LYS A O 1
ATOM 784 N N . LYS A 1 100 ? 7.946 -3.914 -10.800 1.00 81.81 100 LYS A N 1
ATOM 785 C CA . LYS A 1 100 ? 7.621 -5.013 -9.881 1.00 81.81 100 LYS A CA 1
ATOM 786 C C . LYS A 1 100 ? 7.015 -4.517 -8.563 1.00 81.81 100 LYS A C 1
ATOM 788 O O . LYS A 1 100 ? 6.021 -5.082 -8.119 1.00 81.81 100 LYS A O 1
ATOM 793 N N . SER A 1 101 ? 7.577 -3.475 -7.948 1.00 83.81 101 SER A N 1
ATOM 794 C CA . SER A 1 101 ? 7.063 -2.913 -6.689 1.00 83.81 101 SER A CA 1
ATOM 795 C C . SER A 1 101 ? 5.678 -2.300 -6.870 1.00 83.81 101 SER A C 1
ATOM 797 O O . SER A 1 101 ? 4.807 -2.511 -6.034 1.00 83.81 101 SER A O 1
ATOM 799 N N . VAL A 1 102 ? 5.448 -1.603 -7.988 1.00 81.56 102 VAL A N 1
ATOM 800 C CA . VAL A 1 102 ? 4.133 -1.037 -8.329 1.00 81.56 102 VAL A CA 1
ATOM 801 C C . VAL A 1 102 ? 3.098 -2.140 -8.572 1.00 81.56 102 VAL A C 1
ATOM 803 O O . VAL A 1 102 ? 2.019 -2.078 -7.992 1.00 81.56 102 VAL A O 1
ATOM 806 N N . GLU A 1 103 ? 3.423 -3.169 -9.363 1.00 80.56 103 GLU A N 1
ATOM 807 C CA . GLU A 1 103 ? 2.538 -4.326 -9.608 1.00 80.56 103 GLU A CA 1
ATOM 808 C C . GLU A 1 103 ? 2.191 -5.055 -8.313 1.00 80.56 103 GLU A C 1
ATOM 810 O O . GLU A 1 103 ? 1.031 -5.373 -8.053 1.00 80.56 103 GLU A O 1
ATOM 815 N N . THR A 1 104 ? 3.203 -5.297 -7.481 1.00 85.88 104 THR A N 1
ATOM 816 C CA . THR A 1 104 ? 3.034 -6.004 -6.212 1.00 85.88 104 THR A CA 1
ATOM 817 C C . THR A 1 104 ? 2.170 -5.191 -5.250 1.00 85.88 104 THR A C 1
ATOM 819 O O . THR A 1 104 ? 1.254 -5.744 -4.648 1.00 85.88 104 THR A O 1
ATOM 822 N N . LEU A 1 105 ? 2.412 -3.878 -5.143 1.00 88.06 105 LEU A N 1
ATOM 823 C CA . LEU A 1 105 ? 1.603 -2.990 -4.311 1.00 88.06 105 LEU A CA 1
ATOM 824 C C . LEU A 1 105 ? 0.158 -2.941 -4.804 1.00 88.06 105 LEU A C 1
ATOM 826 O O . LEU A 1 105 ? -0.753 -3.083 -4.000 1.00 88.06 105 LEU A O 1
ATOM 830 N N . TYR A 1 106 ? -0.057 -2.791 -6.111 1.00 85.56 106 TYR A N 1
ATOM 831 C CA . TYR A 1 106 ? -1.394 -2.785 -6.698 1.00 85.56 106 TYR A CA 1
ATOM 832 C C . TYR A 1 106 ? -2.167 -4.069 -6.360 1.00 85.56 106 TYR A C 1
ATOM 834 O O . TYR A 1 106 ? -3.263 -3.992 -5.813 1.00 85.56 106 TYR A O 1
ATOM 842 N N . ASN A 1 107 ? -1.575 -5.243 -6.606 1.00 84.75 107 ASN A N 1
ATOM 843 C CA . ASN A 1 107 ? -2.219 -6.528 -6.311 1.00 84.75 107 ASN A CA 1
ATOM 844 C C . ASN A 1 107 ? -2.560 -6.672 -4.823 1.00 84.75 107 ASN A C 1
ATOM 846 O O . ASN A 1 107 ? -3.610 -7.203 -4.470 1.00 84.75 107 ASN A O 1
ATOM 850 N N . LEU A 1 108 ? -1.681 -6.180 -3.951 1.00 89.56 108 LEU A N 1
ATOM 851 C CA . LEU A 1 108 ? -1.903 -6.212 -2.514 1.00 89.56 108 LEU A CA 1
ATOM 852 C C . LEU A 1 108 ? -3.041 -5.273 -2.082 1.00 89.56 108 LEU A C 1
ATOM 854 O O . LEU A 1 108 ? -3.854 -5.648 -1.242 1.00 89.56 108 LEU A O 1
ATOM 858 N N . LEU A 1 109 ? -3.127 -4.073 -2.661 1.00 89.38 109 LEU A N 1
ATOM 859 C CA . LEU A 1 109 ? -4.224 -3.144 -2.385 1.00 89.38 109 LEU A CA 1
ATOM 860 C C . LEU A 1 109 ? -5.567 -3.701 -2.873 1.00 89.38 109 LEU A C 1
ATOM 862 O O . LEU A 1 109 ? -6.541 -3.625 -2.132 1.00 89.38 109 LEU A O 1
ATOM 866 N N . VAL A 1 110 ? -5.607 -4.331 -4.053 1.00 87.12 110 VAL A N 1
ATOM 867 C CA . VAL A 1 110 ? -6.802 -5.049 -4.537 1.00 87.12 110 VAL A CA 1
ATOM 868 C C . VAL A 1 110 ? -7.201 -6.146 -3.554 1.00 87.12 110 VAL A C 1
ATOM 870 O O . VAL A 1 110 ? -8.355 -6.214 -3.144 1.00 87.12 110 VAL A O 1
ATOM 873 N N . PHE A 1 111 ? -6.241 -6.956 -3.100 1.00 88.56 111 PHE A N 1
ATOM 874 C CA . PHE A 1 111 ? -6.498 -7.977 -2.087 1.00 88.56 111 PHE A CA 1
ATOM 875 C C . PHE A 1 111 ? -7.079 -7.377 -0.793 1.00 88.56 111 PHE A C 1
ATOM 877 O O . PHE A 1 111 ? -8.045 -7.904 -0.244 1.00 88.56 111 PHE A O 1
ATOM 884 N N . PHE A 1 112 ? -6.542 -6.257 -0.302 1.00 91.00 112 PHE A N 1
ATOM 885 C CA . PHE A 1 112 ? -7.080 -5.583 0.883 1.00 91.00 112 PHE A CA 1
ATOM 886 C C . PHE A 1 112 ? -8.479 -5.002 0.661 1.00 91.00 112 PHE A C 1
ATOM 888 O O . PHE A 1 112 ? -9.297 -5.046 1.582 1.00 91.00 112 PHE A O 1
ATOM 895 N N . GLN A 1 113 ? -8.776 -4.512 -0.541 1.00 88.56 113 GLN A N 1
ATOM 896 C CA . GLN A 1 113 ? -10.110 -4.050 -0.915 1.00 88.56 113 GLN A CA 1
ATOM 897 C C . GLN A 1 113 ? -11.115 -5.213 -0.932 1.00 88.56 113 GLN A C 1
ATOM 899 O O . GLN A 1 113 ? -12.172 -5.124 -0.311 1.00 88.56 113 GLN A O 1
ATOM 904 N N . GLU A 1 114 ? -10.761 -6.355 -1.533 1.00 89.19 114 GLU A N 1
ATOM 905 C CA . GLU A 1 114 ? -11.586 -7.577 -1.532 1.00 89.19 114 GLU A CA 1
ATOM 906 C C . GLU A 1 114 ? -11.849 -8.116 -0.116 1.00 89.19 114 GLU A C 1
ATOM 908 O O . GLU A 1 114 ? -12.896 -8.708 0.153 1.00 89.19 114 GLU A O 1
ATOM 913 N N . LYS A 1 115 ? -10.909 -7.904 0.814 1.00 90.88 115 LYS A N 1
ATOM 914 C CA . LYS A 1 115 ? -11.063 -8.239 2.239 1.00 90.88 115 LYS A CA 1
ATOM 915 C C . LYS A 1 115 ? -11.868 -7.208 3.036 1.00 90.88 115 LYS A C 1
ATOM 917 O O . LYS A 1 115 ? -12.150 -7.460 4.208 1.00 90.88 115 LYS A O 1
ATOM 922 N N . GLY A 1 116 ? -12.224 -6.071 2.439 1.00 90.50 116 GLY A N 1
ATOM 923 C CA . GLY A 1 116 ? -12.918 -4.970 3.109 1.00 90.50 116 GLY A CA 1
ATOM 924 C C . GLY A 1 116 ? -12.042 -4.202 4.103 1.00 90.50 116 GLY A C 1
ATOM 925 O O . GLY A 1 116 ? -12.556 -3.613 5.051 1.00 90.50 116 GLY A O 1
ATOM 926 N N . TYR A 1 117 ? -10.715 -4.242 3.949 1.00 90.69 117 TYR A N 1
ATOM 9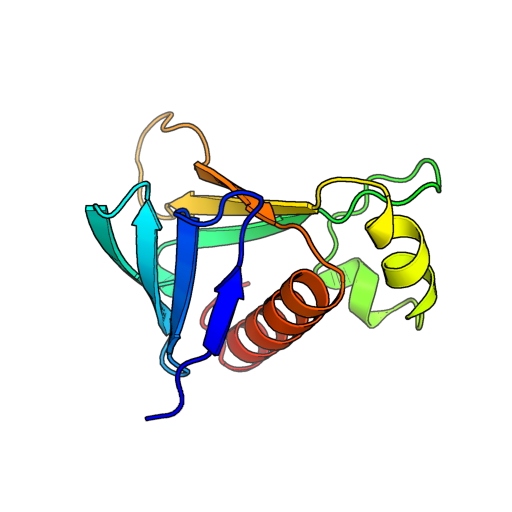27 C CA . TYR A 1 117 ? -9.795 -3.494 4.814 1.00 90.69 117 TYR A CA 1
ATOM 928 C C . TYR A 1 117 ? -9.693 -2.024 4.398 1.00 90.69 117 TYR A C 1
ATOM 930 O O . TYR A 1 117 ? -9.507 -1.148 5.246 1.00 90.69 117 TYR A O 1
ATOM 938 N N . ILE A 1 118 ? -9.835 -1.766 3.100 1.00 87.81 118 ILE A N 1
ATOM 939 C CA . ILE A 1 118 ? -9.837 -0.443 2.479 1.00 87.81 118 ILE A CA 1
ATOM 940 C C . ILE A 1 118 ? -10.974 -0.359 1.458 1.00 87.81 118 ILE A C 1
ATOM 942 O O . ILE A 1 118 ? -11.460 -1.394 1.002 1.00 87.81 118 ILE A O 1
ATOM 946 N N . GLU A 1 119 ? -11.400 0.863 1.146 1.00 78.69 119 GLU A N 1
ATOM 947 C CA . GLU A 1 119 ? -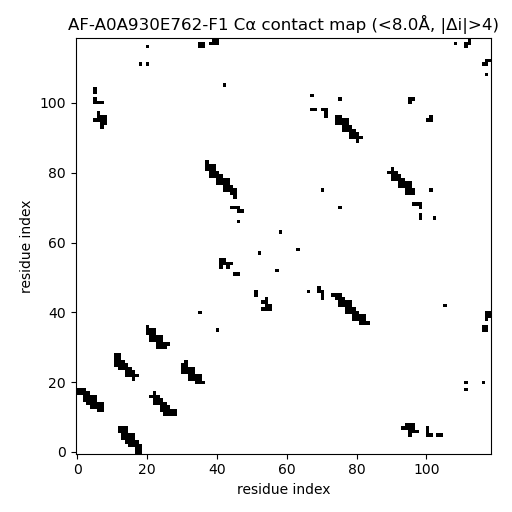12.467 1.162 0.177 1.00 78.69 119 GLU A CA 1
ATOM 948 C C . GLU A 1 119 ? -11.902 1.470 -1.211 1.00 78.69 119 GLU A C 1
ATOM 950 O O . GLU A 1 119 ? -10.856 2.157 -1.281 1.00 78.69 119 GLU A O 1
#

Sequence (119 aa):
MVSTIIETNSLRNYFIFNEDGRFIEVLNGALKFDDIRNYNVELIIPDNSNQSVNILAGYMVAGKLGALVGAASKPCYLILREKNLQSFKEPVKHVIYGKKSVETLYNLLVFFQEKGYIE

Mean predicted aligned error: 9.49 Å

Nearest PDB structures (foldseek):
  6ibe-assembly1_A  TM=5.937E-01  e=1.168E-01  Homo sapiens
  3a1k-assembly1_A  TM=2.964E-01  e=5.451E+00  Rhodococcus sp. N-771
  9f2k-assembly1_A  TM=3.723E-01  e=9.758E+00  Thermochaetoides thermophila DSM 1495

pLDDT: mean 74.23, std 18.12, range [38.41, 94.88]

Secondary structure (DSSP, 8-state):
--EEEEEBSSTTEEEEEETTSEEEEEETTEEEEEEGGGEEEEEE---SSS----TTHHHHH---HHHHHHHTTS-EEEEEEETT-SS-PPPEEEEE-SHHHHHHHHHHHHHHHHTTS--

Solvent-accessible surface area (backbone atoms only — not comparable to full-atom values): 6939 Å² total; per-residue (Å²): 135,71,69,49,75,34,49,32,78,42,102,49,29,35,36,41,38,36,88,86,43,40,32,36,44,32,55,76,77,44,81,44,79,50,50,52,60,52,25,51,67,47,58,46,68,60,56,92,57,99,62,93,66,75,52,73,70,53,60,80,73,51,97,44,76,63,56,56,63,55,33,67,80,50,73,23,36,44,35,44,33,67,71,84,66,96,63,93,70,77,63,50,75,44,53,34,38,58,56,66,29,49,53,52,49,50,54,50,51,51,53,35,37,78,69,65,47,38,123